Protein AF-A0A947F7A0-F1 (afdb_monomer_lite)

pLDDT: mean 71.69, std 12.76, range [40.09, 90.75]

Sequence (164 aa):
MTATQRDNLLFSGIVLTCVLFLVWVIPAYTPEYPGYGVPGSLVPNVAVSIILFLSLVALLPNVLSYFRAKRENQDRIPDKSPVDRVHLNHLLLFMVPSFLLMPIMKRLGFLPYDLGFILTGIIFMFILQWLCGQRKPVQLILVAVLPVGLIYVAIRYGLGVPMP

Structure (mmCIF, N/CA/C/O backbone):
data_AF-A0A947F7A0-F1
#
_entry.id   AF-A0A947F7A0-F1
#
loop_
_atom_site.group_PDB
_atom_site.id
_atom_site.type_symbol
_atom_site.label_atom_id
_atom_site.label_alt_id
_atom_site.label_comp_id
_atom_site.label_asym_id
_atom_site.label_entity_id
_atom_site.label_seq_id
_atom_site.pdbx_PDB_ins_code
_atom_site.Cartn_x
_atom_site.Cartn_y
_atom_site.Cartn_z
_atom_site.occupancy
_atom_site.B_iso_or_equiv
_atom_site.auth_seq_id
_atom_site.auth_comp_id
_atom_site.auth_asym_id
_atom_site.auth_atom_id
_atom_site.pdbx_PDB_model_num
ATOM 1 N N . MET A 1 1 ? -23.874 3.585 19.451 1.00 51.81 1 MET A N 1
ATOM 2 C CA . MET A 1 1 ? -22.902 2.496 19.198 1.00 51.81 1 MET A CA 1
ATOM 3 C C . MET A 1 1 ? -21.813 2.573 20.251 1.00 51.81 1 MET A C 1
ATOM 5 O O . MET A 1 1 ? -21.295 3.663 20.462 1.00 51.81 1 MET A O 1
ATOM 9 N N . THR A 1 2 ? -21.491 1.465 20.921 1.00 69.69 2 THR A N 1
ATOM 10 C CA . THR A 1 2 ? -20.324 1.408 21.822 1.00 69.69 2 THR A CA 1
ATOM 11 C C . THR A 1 2 ? -19.038 1.455 20.989 1.00 69.69 2 THR A C 1
ATOM 13 O O . THR A 1 2 ? -19.043 1.015 19.835 1.00 69.69 2 THR A O 1
ATOM 16 N N . ALA A 1 3 ? -17.946 2.010 21.531 1.00 64.50 3 ALA A N 1
ATOM 17 C CA . ALA A 1 3 ? -16.678 2.143 20.799 1.00 64.50 3 ALA A CA 1
ATOM 18 C C . ALA A 1 3 ? -16.204 0.787 20.240 1.00 64.50 3 ALA A C 1
ATOM 20 O O . ALA A 1 3 ? -15.920 0.668 19.054 1.00 64.50 3 ALA A O 1
ATOM 21 N N . THR A 1 4 ? -16.306 -0.269 21.049 1.00 65.12 4 THR A N 1
ATOM 22 C CA . THR A 1 4 ? -15.941 -1.643 20.682 1.00 65.12 4 THR A CA 1
ATOM 23 C C . THR A 1 4 ? -16.787 -2.219 19.541 1.00 65.12 4 THR A C 1
ATOM 25 O O . THR A 1 4 ? -16.259 -2.907 18.671 1.00 65.12 4 THR A O 1
ATOM 28 N N . GLN A 1 5 ? -18.098 -1.940 19.503 1.00 67.06 5 GLN A N 1
ATOM 29 C CA . GLN A 1 5 ? -18.955 -2.379 18.392 1.00 67.06 5 GLN A CA 1
ATOM 30 C C . GLN A 1 5 ? -18.595 -1.675 17.085 1.00 67.06 5 GLN A C 1
ATOM 32 O O . GLN A 1 5 ? -18.604 -2.309 16.032 1.00 67.06 5 GLN A O 1
ATOM 37 N N . ARG A 1 6 ? -18.269 -0.379 17.149 1.00 71.06 6 ARG A N 1
ATOM 38 C CA . ARG A 1 6 ? -17.847 0.386 15.973 1.00 71.06 6 ARG A CA 1
ATOM 39 C C . ARG A 1 6 ? -16.517 -0.135 15.430 1.00 71.06 6 ARG A C 1
ATOM 41 O O . ARG A 1 6 ? -16.409 -0.344 14.228 1.00 71.06 6 ARG A O 1
ATOM 48 N N . ASP A 1 7 ? -15.546 -0.388 16.300 1.00 71.00 7 ASP A N 1
ATOM 49 C CA . ASP A 1 7 ? -14.214 -0.831 15.883 1.00 71.00 7 ASP A CA 1
ATOM 50 C C . ASP A 1 7 ? -14.254 -2.258 15.315 1.00 71.00 7 ASP A C 1
ATOM 52 O O . ASP A 1 7 ? -13.662 -2.523 14.273 1.00 71.00 7 ASP A O 1
ATOM 56 N N . ASN A 1 8 ? -15.055 -3.157 15.901 1.00 77.62 8 ASN A N 1
ATOM 57 C CA . ASN A 1 8 ? -15.301 -4.486 15.329 1.00 77.62 8 ASN A CA 1
ATOM 58 C C . ASN A 1 8 ? -15.947 -4.422 13.941 1.00 77.62 8 ASN A C 1
ATOM 60 O O . ASN A 1 8 ? -15.572 -5.188 13.055 1.00 77.62 8 ASN A O 1
ATOM 64 N N . LEU A 1 9 ? -16.907 -3.515 13.743 1.00 80.75 9 LEU A N 1
ATOM 65 C CA . LEU A 1 9 ? -17.567 -3.329 12.452 1.00 80.75 9 LEU A CA 1
ATOM 66 C C . LEU A 1 9 ? -16.582 -2.779 11.410 1.00 80.75 9 LEU A C 1
ATOM 68 O O . LEU A 1 9 ? -16.561 -3.258 10.279 1.00 80.75 9 LEU A O 1
ATOM 72 N N . LEU A 1 10 ? -15.710 -1.846 11.805 1.00 80.56 10 LEU A N 1
ATOM 73 C CA . LEU A 1 10 ? -14.644 -1.322 10.949 1.00 80.56 10 LEU A CA 1
ATOM 74 C C . LEU A 1 10 ? -13.626 -2.404 10.570 1.00 80.56 10 LEU A C 1
ATOM 76 O O . LEU A 1 10 ? -13.375 -2.595 9.382 1.00 80.56 10 LEU A O 1
ATOM 80 N N . PHE A 1 11 ? -13.080 -3.154 11.533 1.00 80.94 11 PHE A N 1
ATOM 81 C CA . PHE A 1 11 ? -12.129 -4.234 11.238 1.00 80.94 11 PHE A CA 1
ATOM 82 C C . PHE A 1 11 ? -12.765 -5.352 10.411 1.00 80.94 11 PHE A C 1
ATOM 84 O O . PHE A 1 11 ? -12.131 -5.865 9.493 1.00 80.94 11 PHE A O 1
ATOM 91 N N . SER A 1 12 ? -14.029 -5.697 10.673 1.00 83.00 12 SER A N 1
ATOM 92 C CA . SER A 1 12 ? -14.772 -6.656 9.851 1.00 83.00 12 SER A CA 1
ATOM 93 C C . SER A 1 12 ? -14.943 -6.156 8.413 1.00 83.00 12 SER A C 1
ATOM 95 O O . SER A 1 12 ? -14.707 -6.916 7.473 1.00 83.00 12 SER A O 1
ATOM 97 N N . GLY A 1 13 ? -15.269 -4.872 8.230 1.00 86.62 13 GLY A N 1
ATOM 98 C CA . GLY A 1 13 ? -15.342 -4.245 6.912 1.00 86.62 13 GLY A CA 1
ATOM 99 C C . GLY A 1 13 ? -13.998 -4.248 6.179 1.00 86.62 13 GLY A C 1
ATOM 100 O O . GLY A 1 13 ? -13.948 -4.562 4.989 1.00 86.62 13 GLY A O 1
ATOM 101 N N . ILE A 1 14 ? -12.898 -3.966 6.886 1.00 85.56 14 ILE A N 1
ATOM 102 C CA . ILE A 1 14 ? -11.536 -4.013 6.332 1.00 85.56 14 ILE A CA 1
ATOM 103 C C . ILE A 1 14 ? -11.189 -5.437 5.888 1.00 85.56 14 ILE A C 1
ATOM 105 O O . ILE A 1 14 ? -10.747 -5.618 4.759 1.00 85.56 14 ILE A O 1
ATOM 109 N N . VAL A 1 15 ? -11.451 -6.451 6.720 1.00 89.00 15 VAL A N 1
ATOM 110 C CA . VAL A 1 15 ? -11.218 -7.865 6.375 1.00 89.00 15 VAL A CA 1
ATOM 111 C C . VAL A 1 15 ? -11.988 -8.258 5.115 1.00 89.00 15 VAL A C 1
ATOM 113 O O . VAL A 1 15 ? -11.399 -8.817 4.191 1.00 89.00 15 VAL A O 1
ATOM 116 N N . LEU A 1 16 ? -13.280 -7.925 5.041 1.00 89.12 16 LEU A N 1
ATOM 117 C CA . LEU A 1 16 ? -14.118 -8.240 3.881 1.00 89.12 16 LEU A CA 1
ATOM 118 C C . LEU A 1 16 ? -13.595 -7.554 2.613 1.00 89.12 16 LEU A C 1
ATOM 120 O O . LEU A 1 16 ? -13.501 -8.179 1.556 1.00 89.12 16 LEU A O 1
ATOM 124 N N . THR A 1 17 ? -13.170 -6.297 2.738 1.00 87.75 17 THR A N 1
ATOM 125 C CA . THR A 1 17 ? -12.554 -5.542 1.642 1.00 87.75 17 THR A CA 1
ATOM 126 C C . THR A 1 17 ? -11.236 -6.185 1.203 1.00 87.75 17 THR A C 1
ATOM 128 O O . THR A 1 17 ? -11.041 -6.409 0.014 1.00 87.75 17 THR A O 1
ATOM 131 N N . CYS A 1 18 ? -10.349 -6.561 2.126 1.00 87.12 18 CYS A N 1
ATOM 132 C CA . CYS A 1 18 ? -9.087 -7.230 1.801 1.00 87.12 18 CYS A CA 1
ATOM 133 C C . CYS A 1 18 ? -9.301 -8.560 1.064 1.00 87.12 18 CYS A C 1
ATOM 135 O O . CYS A 1 18 ? -8.604 -8.833 0.087 1.00 87.12 18 CYS A O 1
ATOM 137 N N . VAL A 1 19 ? -10.284 -9.364 1.482 1.00 90.69 19 VAL A N 1
ATOM 138 C CA . VAL A 1 19 ? -10.651 -10.605 0.781 1.00 90.69 19 VAL A CA 1
ATOM 139 C C . VAL A 1 19 ? -11.138 -10.303 -0.636 1.00 90.69 19 VAL A C 1
ATOM 141 O O . VAL A 1 19 ? -10.678 -10.935 -1.584 1.00 90.69 19 VAL A O 1
ATOM 144 N N . LEU A 1 20 ? -12.001 -9.297 -0.808 1.00 90.75 20 LEU A N 1
ATOM 145 C CA . LEU A 1 20 ? -12.467 -8.858 -2.126 1.00 90.75 20 LEU A CA 1
ATOM 146 C C . LEU A 1 20 ? -11.305 -8.402 -3.026 1.00 90.75 20 LEU A C 1
ATOM 148 O O . LEU A 1 20 ? -11.282 -8.717 -4.218 1.00 90.75 20 LEU A O 1
ATOM 152 N N . PHE A 1 21 ? -10.312 -7.708 -2.465 1.00 86.94 21 PHE A N 1
ATOM 153 C CA . PHE A 1 21 ? -9.131 -7.282 -3.212 1.00 86.94 21 PHE A CA 1
ATOM 154 C C . PHE A 1 21 ? -8.270 -8.462 -3.679 1.00 86.94 21 PHE A C 1
ATOM 156 O O . PHE A 1 21 ? -7.882 -8.492 -4.845 1.00 86.94 21 PHE A O 1
ATOM 163 N N . LEU A 1 22 ? -8.004 -9.438 -2.805 1.00 88.56 22 LEU A N 1
ATOM 164 C CA . LEU A 1 22 ? -7.180 -10.609 -3.129 1.00 88.56 22 LEU A CA 1
ATOM 165 C C . LEU A 1 22 ? -7.868 -11.566 -4.107 1.00 88.56 22 LEU A C 1
ATOM 167 O O . LEU A 1 22 ? -7.216 -12.107 -4.995 1.00 88.56 22 LEU A O 1
ATOM 171 N N . VAL A 1 23 ? -9.175 -11.777 -3.946 1.00 89.69 23 VAL A N 1
ATOM 172 C CA . VAL A 1 23 ? -9.924 -12.765 -4.734 1.00 89.69 23 VAL A CA 1
ATOM 173 C C . VAL A 1 23 ? -10.362 -12.204 -6.083 1.00 89.69 23 VAL A C 1
ATOM 175 O O . VAL A 1 23 ? -10.423 -12.958 -7.051 1.00 89.69 23 VAL A O 1
ATOM 178 N N . TRP A 1 24 ? -10.668 -10.904 -6.170 1.00 87.62 24 TRP A N 1
ATOM 179 C CA . TRP A 1 24 ? -11.281 -10.339 -7.372 1.00 87.62 24 TRP A CA 1
ATOM 180 C C . TRP A 1 24 ? -10.526 -9.154 -7.967 1.00 87.62 24 TRP A C 1
ATOM 182 O O . TRP A 1 24 ? -10.167 -9.202 -9.139 1.00 87.62 24 TRP A O 1
ATOM 192 N N . VAL A 1 25 ? -10.258 -8.095 -7.199 1.00 87.56 25 VAL A N 1
ATOM 193 C CA . VAL A 1 25 ? -9.738 -6.840 -7.780 1.00 87.56 25 VAL A CA 1
ATOM 194 C C . VAL A 1 25 ? -8.334 -7.020 -8.347 1.00 87.56 25 VAL A C 1
ATOM 196 O O . VAL A 1 25 ? -8.085 -6.666 -9.495 1.00 87.56 25 VAL A O 1
ATOM 199 N N . ILE A 1 26 ? -7.413 -7.588 -7.571 1.00 85.44 26 ILE A N 1
ATOM 200 C CA . ILE A 1 26 ? -6.035 -7.784 -8.025 1.00 85.44 26 ILE A CA 1
ATOM 201 C C . ILE A 1 26 ? -5.981 -8.718 -9.244 1.00 85.44 26 ILE A C 1
ATOM 203 O O . ILE A 1 26 ? -5.396 -8.307 -10.247 1.00 85.44 26 ILE A O 1
ATOM 207 N N . PRO A 1 27 ? -6.602 -9.915 -9.242 1.00 83.38 27 PRO A N 1
ATOM 208 C CA . PRO A 1 27 ? -6.561 -10.775 -10.422 1.00 83.38 27 PRO A CA 1
ATOM 209 C C . PRO A 1 27 ? -7.299 -10.190 -11.637 1.00 83.38 27 PRO A C 1
ATOM 211 O O . PRO A 1 27 ? -6.872 -10.441 -12.757 1.00 83.38 27 PRO A O 1
ATOM 214 N N . ALA A 1 28 ? -8.357 -9.389 -11.458 1.00 86.25 28 ALA A N 1
ATOM 215 C CA . ALA A 1 28 ? -9.106 -8.811 -12.580 1.00 86.25 28 ALA A CA 1
ATOM 216 C C . ALA A 1 28 ? -8.422 -7.602 -13.242 1.00 86.25 28 ALA A C 1
ATOM 218 O O . ALA A 1 28 ? -8.630 -7.364 -14.430 1.00 86.25 28 ALA A O 1
ATOM 219 N N . TYR A 1 29 ? -7.642 -6.820 -12.487 1.00 81.94 29 TYR A N 1
ATOM 220 C CA . TYR A 1 29 ? -7.064 -5.555 -12.964 1.00 81.94 29 TYR A CA 1
ATOM 221 C C . TYR A 1 29 ? -5.532 -5.563 -13.089 1.00 81.94 29 TYR A C 1
ATOM 223 O O . TYR A 1 29 ? -4.956 -4.542 -13.469 1.00 81.94 29 TYR A O 1
ATOM 231 N N . THR A 1 30 ? -4.857 -6.681 -12.800 1.00 79.12 30 THR A N 1
ATOM 232 C CA . THR A 1 30 ? -3.413 -6.809 -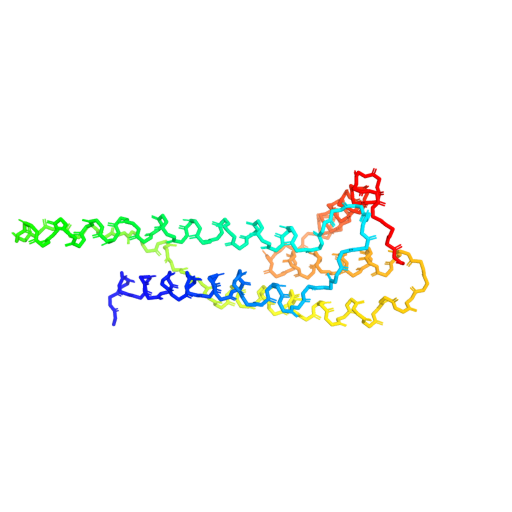13.061 1.00 79.12 30 THR A CA 1
ATOM 233 C C . THR A 1 30 ? -3.183 -7.341 -14.481 1.00 79.12 30 THR A C 1
ATOM 235 O O . THR A 1 30 ? -3.746 -8.381 -14.818 1.00 79.12 30 THR A O 1
ATOM 238 N N . PRO A 1 31 ? -2.364 -6.676 -15.320 1.00 76.75 31 PRO A N 1
ATOM 239 C CA . PRO A 1 31 ? -2.026 -7.183 -16.649 1.00 76.75 31 PRO A CA 1
ATOM 240 C C . PRO A 1 31 ? -1.191 -8.467 -16.574 1.00 76.75 31 PRO A C 1
ATOM 242 O O . PRO A 1 31 ? -0.518 -8.731 -15.574 1.00 76.75 31 PRO A O 1
ATOM 245 N N . GLU A 1 32 ? -1.206 -9.245 -17.657 1.00 77.94 32 GLU A N 1
ATOM 246 C CA . GLU A 1 32 ? -0.377 -10.444 -17.769 1.00 77.94 32 GLU A CA 1
ATOM 247 C C . GLU A 1 32 ? 1.109 -10.096 -17.631 1.00 77.94 32 GLU A C 1
ATOM 249 O O . GLU A 1 32 ? 1.603 -9.099 -18.164 1.00 77.94 32 GLU A O 1
ATOM 254 N N . TYR A 1 33 ? 1.822 -10.910 -16.855 1.00 74.44 33 TYR A N 1
ATOM 255 C CA . TYR A 1 33 ? 3.215 -10.656 -16.525 1.00 74.44 33 TYR A CA 1
ATOM 256 C C . TYR A 1 33 ? 4.117 -10.941 -17.741 1.00 74.44 33 TYR A C 1
ATOM 258 O O . TYR A 1 33 ? 4.120 -12.071 -18.229 1.00 74.44 33 TYR A O 1
ATOM 266 N N . PRO A 1 34 ? 4.935 -9.974 -18.199 1.00 72.94 34 PRO A N 1
ATOM 267 C CA . PRO A 1 34 ? 5.739 -10.111 -19.418 1.00 72.94 34 PRO A CA 1
ATOM 268 C C . PRO A 1 34 ? 6.967 -11.032 -19.275 1.00 72.94 34 PRO A C 1
ATOM 270 O O . PRO A 1 34 ? 7.788 -11.094 -20.185 1.00 72.94 34 PRO A O 1
ATOM 273 N N . GLY A 1 35 ? 7.131 -11.736 -18.149 1.00 73.44 35 GLY A N 1
ATOM 274 C CA . GLY A 1 35 ? 8.225 -12.696 -17.952 1.00 73.44 35 GLY A CA 1
ATOM 275 C C . GLY A 1 35 ? 9.552 -12.088 -17.489 1.00 73.44 35 GLY A C 1
ATOM 276 O O . GLY A 1 35 ? 10.552 -12.799 -17.430 1.00 73.44 35 GLY A O 1
ATOM 277 N N . TYR A 1 36 ? 9.585 -10.794 -17.158 1.00 67.12 36 TYR A N 1
ATOM 278 C CA . TYR A 1 36 ? 10.798 -10.101 -16.728 1.00 67.12 36 TYR A CA 1
ATOM 279 C C . TYR A 1 36 ? 10.562 -9.244 -15.474 1.00 67.12 36 TYR A C 1
ATOM 281 O O . TYR A 1 36 ? 9.553 -8.547 -15.362 1.00 67.12 36 TYR A O 1
ATOM 289 N N . GLY A 1 37 ? 11.492 -9.305 -14.513 1.00 71.50 37 GLY A N 1
ATOM 290 C CA . GLY A 1 37 ? 11.408 -8.600 -13.226 1.00 71.50 37 GLY A CA 1
ATOM 291 C C . GLY A 1 37 ? 10.502 -9.295 -12.200 1.00 71.50 37 GLY A C 1
ATOM 292 O O . GLY A 1 37 ? 10.475 -10.516 -12.112 1.00 71.50 37 GLY A O 1
ATOM 293 N N . VAL A 1 38 ? 9.738 -8.537 -11.415 1.00 71.00 38 VAL A N 1
ATOM 294 C CA . VAL A 1 38 ? 8.774 -9.066 -10.426 1.00 71.00 38 VAL A CA 1
ATOM 295 C C . VAL A 1 38 ? 7.345 -8.811 -10.920 1.00 71.00 38 VAL A C 1
ATOM 297 O O . VAL A 1 38 ? 7.096 -7.741 -11.478 1.00 71.00 38 VAL A O 1
ATOM 300 N N . PRO A 1 39 ? 6.388 -9.742 -10.733 1.00 76.88 39 PRO A N 1
ATOM 301 C CA . PRO A 1 39 ? 5.009 -9.524 -11.156 1.00 76.88 39 PRO A CA 1
ATOM 302 C C . PRO A 1 39 ? 4.388 -8.301 -10.478 1.00 76.88 39 PRO A C 1
ATOM 304 O O . PRO A 1 39 ? 4.504 -8.117 -9.265 1.00 76.88 39 PRO A O 1
ATOM 307 N N . GLY A 1 40 ? 3.674 -7.485 -11.262 1.00 74.81 40 GLY A N 1
ATOM 308 C CA . GLY A 1 40 ? 3.024 -6.257 -10.785 1.00 74.81 40 GLY A CA 1
ATOM 309 C C . GLY A 1 40 ? 1.968 -6.486 -9.696 1.00 74.81 40 GLY A C 1
ATOM 310 O O . GLY A 1 40 ? 1.646 -5.566 -8.949 1.00 74.81 40 GLY A O 1
ATOM 311 N N . SER A 1 41 ? 1.475 -7.719 -9.550 1.00 82.06 41 SER A N 1
ATOM 312 C CA . SER A 1 41 ? 0.565 -8.131 -8.475 1.00 82.06 41 SER A CA 1
ATOM 313 C C . SER A 1 41 ? 1.259 -8.408 -7.140 1.00 82.06 41 SER A C 1
ATOM 315 O O . SER A 1 41 ? 0.578 -8.460 -6.118 1.00 82.06 41 SER A O 1
ATOM 317 N N . LEU A 1 42 ? 2.590 -8.566 -7.098 1.00 81.50 42 LEU A N 1
ATOM 318 C CA . LEU A 1 42 ? 3.296 -8.991 -5.884 1.00 81.50 42 LEU A CA 1
ATOM 319 C C . LEU A 1 42 ? 3.184 -7.962 -4.756 1.00 81.50 42 LEU A C 1
ATOM 321 O O . LEU A 1 42 ? 2.820 -8.313 -3.636 1.00 81.50 42 LEU A O 1
ATOM 325 N N . VAL A 1 43 ? 3.453 -6.688 -5.055 1.00 82.75 43 VAL A N 1
ATOM 326 C CA . VAL A 1 43 ? 3.388 -5.611 -4.056 1.00 82.75 43 VAL A CA 1
ATOM 327 C C . VAL A 1 43 ? 1.959 -5.440 -3.510 1.00 82.75 43 VAL A C 1
ATOM 329 O O . VAL A 1 43 ? 1.803 -5.474 -2.286 1.00 82.75 43 VAL A O 1
ATOM 332 N N . PRO A 1 44 ? 0.904 -5.342 -4.350 1.00 83.25 44 PRO A N 1
ATOM 333 C CA . PRO A 1 44 ? -0.480 -5.332 -3.873 1.00 83.25 44 PRO A CA 1
ATOM 334 C C . PRO A 1 44 ? -0.853 -6.563 -3.040 1.00 83.25 44 PRO A C 1
ATOM 336 O O . PRO A 1 44 ? -1.442 -6.410 -1.971 1.00 83.25 44 PRO A O 1
ATOM 339 N N . ASN A 1 45 ? -0.480 -7.771 -3.477 1.00 87.38 45 ASN A N 1
ATOM 340 C CA . ASN A 1 45 ? -0.807 -9.008 -2.763 1.00 87.38 45 ASN A CA 1
ATOM 341 C C . ASN A 1 45 ? -0.199 -9.030 -1.361 1.00 87.38 45 ASN A C 1
ATOM 343 O O . ASN A 1 45 ? -0.900 -9.293 -0.381 1.00 87.38 45 ASN A O 1
ATOM 347 N N . VAL A 1 46 ? 1.093 -8.711 -1.252 1.00 86.69 46 VAL A N 1
ATOM 348 C CA . VAL A 1 46 ? 1.792 -8.679 0.036 1.00 86.69 46 VAL A CA 1
ATOM 349 C C . VAL A 1 46 ? 1.173 -7.617 0.944 1.00 86.69 46 VAL A C 1
ATOM 351 O O . VAL A 1 46 ? 0.817 -7.928 2.080 1.00 86.69 46 VAL A O 1
ATOM 354 N N . ALA A 1 47 ? 0.955 -6.398 0.444 1.00 86.75 47 ALA A N 1
ATOM 355 C CA . ALA A 1 47 ? 0.367 -5.319 1.234 1.00 86.75 47 ALA A CA 1
ATOM 356 C C . ALA A 1 47 ? -1.027 -5.682 1.775 1.00 86.75 47 ALA A C 1
ATOM 358 O O . ALA A 1 47 ? -1.275 -5.566 2.977 1.00 86.75 47 ALA A O 1
ATOM 359 N N . VAL A 1 48 ? -1.923 -6.180 0.916 1.00 88.56 48 VAL A N 1
ATOM 360 C CA . VAL A 1 48 ? -3.287 -6.559 1.321 1.00 88.56 48 VAL A CA 1
ATOM 361 C C . VAL A 1 48 ? -3.270 -7.747 2.287 1.00 88.56 48 VAL A C 1
ATOM 363 O O . VAL A 1 48 ? -4.044 -7.753 3.244 1.00 88.56 48 VAL A O 1
ATOM 366 N N . SER A 1 49 ? -2.361 -8.711 2.111 1.00 86.56 49 SER A N 1
ATOM 367 C CA . SER A 1 49 ? -2.227 -9.851 3.030 1.00 86.56 49 SER A CA 1
ATOM 368 C C . SER A 1 49 ? -1.777 -9.438 4.439 1.00 86.56 49 SER A C 1
ATOM 370 O O . SER A 1 49 ? -2.320 -9.936 5.425 1.00 86.56 49 SER A O 1
ATOM 372 N N . ILE A 1 50 ? -0.856 -8.474 4.558 1.00 88.44 50 ILE A N 1
ATOM 373 C CA . ILE A 1 50 ? -0.407 -7.945 5.855 1.00 88.44 50 ILE A CA 1
ATOM 374 C C . ILE A 1 50 ? -1.552 -7.202 6.549 1.00 88.44 50 ILE A C 1
ATOM 376 O O . ILE A 1 50 ? -1.791 -7.416 7.736 1.00 88.44 50 ILE A O 1
ATOM 380 N N . ILE A 1 51 ? -2.296 -6.365 5.817 1.00 88.00 51 ILE A N 1
ATOM 381 C CA . ILE A 1 51 ? -3.449 -5.634 6.367 1.00 88.00 51 ILE A CA 1
ATOM 382 C C . ILE A 1 51 ? -4.531 -6.610 6.841 1.00 88.00 51 ILE A C 1
ATOM 384 O O . ILE A 1 51 ? -5.073 -6.440 7.936 1.00 88.00 51 ILE A O 1
ATOM 388 N N . LEU A 1 52 ? -4.816 -7.650 6.053 1.00 88.94 52 LEU A N 1
ATOM 389 C CA . LEU A 1 52 ? -5.750 -8.712 6.420 1.00 88.94 52 LEU A CA 1
ATOM 390 C C . LEU A 1 52 ? -5.305 -9.402 7.714 1.00 88.94 52 LEU A C 1
ATOM 392 O O . LEU A 1 52 ? -6.100 -9.540 8.642 1.00 88.94 52 LEU A O 1
ATOM 396 N N . PHE A 1 53 ? -4.030 -9.789 7.794 1.00 89.38 53 PHE A N 1
ATOM 397 C CA . PHE A 1 53 ? -3.463 -10.443 8.967 1.00 89.38 53 PHE A CA 1
ATOM 398 C C . PHE A 1 53 ? -3.580 -9.567 10.219 1.00 89.38 53 PHE A C 1
ATOM 400 O O . PHE A 1 53 ? -4.122 -10.009 11.229 1.00 89.38 53 PHE A O 1
ATOM 407 N N . LEU A 1 54 ? -3.152 -8.304 10.145 1.00 85.75 54 LEU A N 1
ATOM 408 C CA . LEU A 1 54 ? -3.241 -7.367 11.267 1.00 85.75 54 LEU A CA 1
ATOM 409 C C . LEU A 1 54 ? -4.691 -7.110 11.694 1.00 85.75 54 LEU A C 1
ATOM 411 O O . LEU A 1 54 ? -4.976 -7.048 12.888 1.00 85.75 54 LEU A O 1
ATOM 415 N N . SER A 1 55 ? -5.618 -7.020 10.739 1.00 85.00 55 SER A N 1
ATOM 416 C CA . SER A 1 55 ? -7.044 -6.828 11.030 1.00 85.00 55 SER A CA 1
ATOM 417 C C . SER A 1 55 ? -7.651 -8.049 11.727 1.00 85.00 55 SER A C 1
ATOM 419 O O . SER A 1 55 ? -8.420 -7.898 12.675 1.00 85.00 55 SER A O 1
ATOM 421 N N . LEU A 1 56 ? -7.265 -9.265 11.322 1.00 85.06 56 LEU A N 1
ATOM 422 C CA . LEU A 1 56 ? -7.665 -10.502 11.999 1.00 85.06 56 LEU A CA 1
ATOM 423 C C . LEU A 1 56 ? -7.085 -10.589 13.416 1.00 85.06 56 LEU A C 1
ATOM 425 O O . LEU A 1 56 ? -7.807 -10.940 14.350 1.00 85.06 56 LEU A O 1
ATOM 429 N N . VAL A 1 57 ? -5.813 -10.216 13.600 1.00 85.44 57 VAL A N 1
ATOM 430 C CA . VAL A 1 57 ? -5.186 -10.154 14.929 1.00 85.44 57 VAL A CA 1
ATOM 431 C C . VAL A 1 57 ? -5.879 -9.118 15.816 1.00 85.44 57 VAL A C 1
ATOM 433 O O . VAL A 1 57 ? -6.070 -9.384 16.996 1.00 85.44 57 VAL A O 1
ATOM 436 N N . ALA A 1 58 ? -6.315 -7.975 15.281 1.00 79.94 58 ALA A N 1
ATOM 437 C CA . ALA A 1 58 ? -7.062 -6.969 16.041 1.00 79.94 58 ALA A CA 1
ATOM 438 C C . ALA A 1 58 ? -8.475 -7.441 16.445 1.00 79.94 58 ALA A C 1
ATOM 440 O O . ALA A 1 58 ? -8.964 -7.082 17.518 1.00 79.94 58 ALA A O 1
ATOM 441 N N . LEU A 1 59 ? -9.114 -8.281 15.624 1.00 80.31 59 LEU A N 1
ATOM 442 C CA . LEU A 1 59 ? -10.417 -8.893 15.914 1.00 80.31 59 LEU A CA 1
ATOM 443 C C . LEU A 1 59 ? -10.326 -10.036 16.938 1.00 80.31 59 LEU A C 1
ATOM 445 O O . LEU A 1 59 ? -11.254 -10.220 17.730 1.00 80.31 59 LEU A O 1
ATOM 449 N N . LEU A 1 60 ? -9.216 -10.782 16.960 1.00 78.75 60 LEU A N 1
ATOM 450 C CA . LEU A 1 60 ? -9.036 -11.962 17.815 1.00 78.75 60 LEU A CA 1
ATOM 451 C C . LEU A 1 60 ? -9.325 -11.693 19.308 1.00 78.75 60 LEU A C 1
ATOM 453 O O . LEU A 1 60 ? -10.116 -12.440 19.885 1.00 78.75 60 LEU A O 1
ATOM 457 N N . PRO A 1 61 ? -8.760 -10.648 19.952 1.00 70.75 61 PRO A N 1
ATOM 458 C CA . PRO A 1 61 ? -8.999 -10.344 21.362 1.00 70.75 61 PRO A CA 1
ATOM 459 C C . PRO A 1 61 ? -10.465 -10.052 21.679 1.00 70.75 61 PRO A C 1
ATOM 461 O O . PRO A 1 61 ? -10.940 -10.440 22.742 1.00 70.75 61 PRO A O 1
ATOM 464 N N . ASN A 1 62 ? -11.185 -9.399 20.762 1.00 70.06 62 ASN A N 1
ATOM 465 C CA . ASN A 1 62 ? -12.596 -9.051 20.944 1.00 70.06 62 ASN A CA 1
ATOM 466 C C . ASN A 1 62 ? -13.509 -10.273 20.782 1.00 70.06 62 ASN A C 1
ATOM 468 O O . ASN A 1 62 ? -14.519 -10.395 21.471 1.00 70.06 62 ASN A O 1
ATOM 472 N N . VAL A 1 63 ? -13.136 -11.208 19.909 1.00 67.75 63 VAL A N 1
ATOM 473 C CA . VAL A 1 63 ? -13.833 -12.489 19.754 1.00 67.75 63 VAL A CA 1
ATOM 474 C C . VAL A 1 63 ? -13.549 -13.400 20.954 1.00 67.75 63 VAL A C 1
ATOM 476 O O . VAL A 1 63 ? -14.473 -13.960 21.540 1.00 67.75 63 VAL A O 1
ATOM 479 N N . LEU A 1 64 ? -12.288 -13.495 21.384 1.00 70.94 64 LEU A N 1
ATOM 480 C CA . LEU A 1 64 ? -11.873 -14.255 22.568 1.00 70.94 64 LEU A CA 1
ATOM 481 C C . LEU A 1 64 ? -12.527 -13.729 23.851 1.00 70.94 64 LEU A C 1
ATOM 483 O O . LEU A 1 64 ? -12.981 -14.530 24.665 1.00 70.94 64 LEU A O 1
ATOM 487 N N . SER A 1 65 ? -12.616 -12.408 24.031 1.00 64.44 65 SER A N 1
ATOM 488 C CA . SER A 1 65 ? -13.292 -11.807 25.185 1.00 64.44 65 SER A CA 1
ATOM 489 C C . SER A 1 65 ? -14.804 -12.017 25.144 1.00 64.44 65 SER A C 1
ATOM 491 O O . SER A 1 65 ? -15.387 -12.277 26.189 1.00 64.44 65 SER A O 1
ATOM 493 N N . TYR A 1 66 ? -15.435 -12.017 23.965 1.00 64.88 66 TYR A N 1
ATOM 494 C CA . TYR A 1 66 ? -16.845 -12.385 23.810 1.00 64.88 66 TYR A CA 1
ATOM 495 C C . TYR A 1 66 ? -17.104 -13.850 24.193 1.00 64.88 66 TYR A C 1
ATOM 497 O O . TYR A 1 66 ? -18.031 -14.142 24.947 1.00 64.88 66 TYR A O 1
ATOM 505 N N . PHE A 1 67 ? -16.255 -14.781 23.743 1.00 65.38 67 PHE A N 1
ATOM 506 C CA . PHE A 1 67 ? -16.358 -16.193 24.128 1.00 65.38 67 PHE A CA 1
ATOM 507 C C . PHE A 1 67 ? -16.079 -16.423 25.617 1.00 65.38 67 PHE A C 1
ATOM 509 O O . PHE A 1 67 ? -16.713 -17.281 26.233 1.00 65.38 67 PHE A O 1
ATOM 516 N N . ARG A 1 68 ? -15.164 -15.650 26.212 1.00 66.00 68 ARG A N 1
ATOM 517 C CA . ARG A 1 68 ? -14.825 -15.734 27.638 1.00 66.00 68 ARG A CA 1
ATOM 518 C C . ARG A 1 68 ? -15.902 -15.098 28.526 1.00 66.00 68 ARG A C 1
ATOM 520 O O . ARG A 1 68 ? -16.291 -15.714 29.507 1.00 66.00 68 ARG A O 1
ATOM 527 N N . ALA A 1 69 ? -16.473 -13.961 28.127 1.00 59.09 69 ALA A N 1
ATOM 528 C CA . ALA A 1 69 ? -17.604 -13.311 28.799 1.00 59.09 69 ALA A CA 1
ATOM 529 C C . ALA A 1 69 ? -18.910 -14.113 28.673 1.00 59.09 69 ALA A C 1
ATOM 531 O O . ALA A 1 69 ? -19.749 -14.086 29.563 1.00 59.09 69 ALA A O 1
ATOM 532 N N . LYS A 1 70 ? -19.074 -14.898 27.601 1.00 58.59 70 LYS A N 1
ATOM 533 C CA . LYS A 1 70 ? -20.175 -15.868 27.491 1.00 58.59 70 LYS A CA 1
ATOM 534 C C . LYS A 1 70 ? -20.025 -17.048 28.465 1.00 58.59 70 LYS A C 1
ATOM 536 O O . LYS A 1 70 ? -21.002 -17.741 28.733 1.00 58.59 70 LYS A O 1
ATOM 541 N N . ARG A 1 71 ? -18.815 -17.290 28.982 1.00 55.97 71 ARG A N 1
ATOM 542 C CA . ARG A 1 71 ? -18.505 -18.365 29.937 1.00 55.97 71 ARG A CA 1
ATOM 543 C C . ARG A 1 71 ? -18.574 -17.910 31.399 1.00 55.97 71 ARG A C 1
ATOM 545 O O . ARG A 1 71 ? -18.713 -18.754 32.276 1.00 55.97 71 ARG A O 1
ATOM 552 N N . GLU A 1 72 ? -18.508 -16.610 31.654 1.00 53.72 72 GLU A N 1
ATOM 553 C CA . GLU A 1 72 ? -18.459 -16.027 32.992 1.00 53.72 72 GLU A CA 1
ATOM 554 C C . GLU A 1 72 ? -19.403 -14.820 33.008 1.00 53.72 72 GLU A C 1
ATOM 556 O O . GLU A 1 72 ? -19.092 -13.756 32.473 1.00 53.72 72 GLU A O 1
ATOM 561 N N . ASN A 1 73 ? -20.615 -15.018 33.542 1.00 53.31 73 ASN A N 1
ATOM 562 C CA . ASN A 1 73 ? -21.537 -13.916 33.788 1.00 53.31 73 ASN A CA 1
ATOM 563 C C . ASN A 1 73 ? -20.842 -12.922 34.727 1.00 53.31 73 ASN A C 1
ATOM 565 O O . ASN A 1 73 ? -20.620 -13.241 35.891 1.00 53.31 73 ASN A O 1
ATOM 569 N N . GLN A 1 74 ? -20.608 -11.722 34.192 1.00 42.97 74 GLN A N 1
ATOM 570 C CA . GLN A 1 74 ? -20.388 -10.456 34.888 1.00 42.97 74 GLN A CA 1
ATOM 571 C C . GLN A 1 74 ? -18.930 -9.992 35.148 1.00 42.97 74 GLN A C 1
ATOM 573 O O . GLN A 1 74 ? -18.070 -10.702 35.652 1.00 42.97 74 GLN A O 1
ATOM 578 N N . ASP A 1 75 ? -18.744 -8.704 34.826 1.00 43.06 75 ASP A N 1
ATOM 579 C CA . ASP A 1 75 ? -17.750 -7.740 35.314 1.00 43.06 75 ASP A CA 1
ATOM 580 C C . ASP A 1 75 ? -16.283 -7.852 34.875 1.00 43.06 75 ASP A C 1
ATOM 582 O O . ASP A 1 75 ? -15.411 -8.357 35.575 1.00 43.06 75 ASP A O 1
ATOM 586 N N . ARG A 1 76 ? -15.986 -7.160 33.765 1.00 40.69 76 ARG A N 1
ATOM 587 C CA . ARG A 1 76 ? -15.177 -5.915 33.714 1.00 40.69 76 ARG A CA 1
ATOM 588 C C . ARG A 1 76 ? -14.648 -5.737 32.294 1.00 40.69 76 ARG A C 1
ATOM 590 O O . ARG A 1 76 ? -13.691 -6.387 31.888 1.00 40.69 76 ARG A O 1
ATOM 597 N N . ILE A 1 77 ? -15.259 -4.828 31.539 1.00 50.16 77 ILE A N 1
ATOM 598 C CA . ILE A 1 77 ? -14.650 -4.308 30.312 1.00 50.16 77 ILE A CA 1
ATOM 599 C C . ILE A 1 77 ? -13.633 -3.258 30.776 1.00 50.16 77 ILE A C 1
ATOM 601 O O . ILE A 1 77 ? -14.060 -2.252 31.343 1.00 50.16 77 ILE A O 1
ATOM 605 N N . PRO A 1 78 ? -12.312 -3.464 30.622 1.00 45.44 78 PRO A N 1
ATOM 606 C CA . PRO A 1 78 ? -11.371 -2.399 30.910 1.00 45.44 78 PRO A CA 1
ATOM 607 C C . PRO A 1 78 ? -11.537 -1.344 29.816 1.00 45.44 78 PRO A C 1
ATOM 609 O O . PRO A 1 78 ? -11.427 -1.654 28.627 1.00 45.44 78 PRO A O 1
ATOM 612 N N . ASP A 1 79 ? -11.828 -0.112 30.227 1.00 40.09 79 ASP A N 1
ATOM 613 C CA . ASP A 1 79 ? -11.812 1.061 29.359 1.00 40.09 79 ASP A CA 1
ATOM 614 C C . ASP A 1 79 ? -10.453 1.131 28.656 1.00 40.09 79 ASP A C 1
ATOM 616 O O . ASP A 1 79 ? -9.423 1.435 29.265 1.00 40.09 79 ASP A O 1
ATOM 620 N N . LYS A 1 80 ? -10.433 0.820 27.356 1.00 43.12 80 LYS A N 1
ATOM 621 C CA . LYS A 1 80 ? -9.291 1.171 26.518 1.00 43.12 80 LYS A CA 1
ATOM 622 C C . LYS A 1 80 ? -9.319 2.679 26.311 1.00 43.12 80 LYS A C 1
ATOM 624 O O . LYS A 1 80 ? -10.328 3.262 25.923 1.00 43.12 80 LYS A O 1
ATOM 629 N N . SER A 1 81 ? -8.183 3.280 26.630 1.00 42.19 81 SER A N 1
ATOM 630 C CA . SER A 1 81 ? -7.920 4.709 26.668 1.00 42.19 81 SER A CA 1
ATOM 631 C C . SER A 1 81 ? -8.349 5.454 25.388 1.00 42.19 81 SER A C 1
ATOM 633 O O . SER A 1 81 ? -8.276 4.909 24.286 1.00 42.19 81 SER A O 1
ATOM 635 N N . PRO A 1 82 ? -8.732 6.743 25.502 1.00 43.06 82 PRO A N 1
ATOM 636 C CA . PRO A 1 82 ? -9.290 7.578 24.425 1.00 43.06 82 PRO A CA 1
ATOM 637 C C . PRO A 1 82 ? -8.299 7.953 23.301 1.00 43.06 82 PRO A C 1
ATOM 639 O O . PRO A 1 82 ? -8.544 8.892 22.541 1.00 43.06 82 PRO A O 1
ATOM 642 N N . VAL A 1 83 ? -7.179 7.236 23.196 1.00 43.19 83 VAL A N 1
ATOM 643 C CA . VAL A 1 83 ? -6.097 7.454 22.224 1.00 43.19 83 VAL A CA 1
ATOM 644 C C . VAL A 1 83 ? -6.420 6.807 20.868 1.00 43.19 83 VAL A C 1
ATOM 646 O O . VAL A 1 83 ? -5.872 7.211 19.849 1.00 43.19 83 VAL A O 1
ATOM 649 N N . ASP A 1 84 ? -7.375 5.877 20.822 1.00 44.75 84 ASP A N 1
ATOM 650 C CA . ASP A 1 84 ? -7.638 5.018 19.659 1.00 44.75 84 ASP A CA 1
ATOM 651 C C . ASP A 1 84 ? -8.836 5.486 18.808 1.00 44.75 84 ASP A C 1
ATOM 653 O O . ASP A 1 84 ? -9.692 4.717 18.373 1.00 44.75 84 ASP A O 1
ATOM 657 N N . ARG A 1 85 ? -8.960 6.801 18.585 1.00 47.66 85 ARG A N 1
ATOM 658 C CA . ARG A 1 85 ? -9.901 7.302 17.574 1.00 47.66 85 ARG A CA 1
ATOM 659 C C . ARG A 1 85 ? -9.245 7.160 16.207 1.00 47.66 85 ARG A C 1
ATOM 661 O O . ARG A 1 85 ? -8.375 7.951 15.853 1.00 47.66 85 ARG A O 1
ATOM 668 N N . VAL A 1 86 ? -9.686 6.181 15.419 1.00 53.12 86 VAL A N 1
ATOM 669 C CA . VAL A 1 86 ? -9.359 6.101 13.990 1.00 53.12 86 VAL A CA 1
ATOM 670 C C . VAL A 1 86 ? -9.885 7.375 13.326 1.00 53.12 86 VAL A C 1
ATOM 672 O O . VAL A 1 86 ? -11.087 7.534 13.110 1.00 53.12 86 VAL A O 1
ATOM 675 N N . HIS A 1 87 ? -8.996 8.328 13.046 1.00 59.34 87 HIS A N 1
ATOM 676 C CA . HIS A 1 87 ? -9.346 9.570 12.363 1.00 59.34 87 HIS A CA 1
ATOM 677 C C . HIS A 1 87 ? -9.522 9.266 10.872 1.00 59.34 87 HIS A C 1
ATOM 679 O O . HIS A 1 87 ? -8.659 9.574 10.051 1.00 59.34 87 HIS A O 1
ATOM 685 N N . LEU A 1 88 ? -10.655 8.643 10.530 1.00 59.50 88 LEU A N 1
ATOM 686 C CA . LEU A 1 88 ? -11.046 8.283 9.162 1.00 59.50 88 LEU A CA 1
ATOM 687 C C . LEU A 1 88 ? -10.911 9.469 8.199 1.00 59.50 88 LEU A C 1
ATOM 689 O O . LEU A 1 88 ? -10.499 9.278 7.063 1.00 59.50 88 LEU A O 1
ATOM 693 N N . ASN A 1 89 ? -11.163 10.694 8.669 1.00 65.94 89 ASN A N 1
ATOM 694 C CA . ASN A 1 89 ? -10.989 11.905 7.866 1.00 65.94 89 ASN A CA 1
ATOM 695 C C . ASN A 1 89 ? -9.531 12.150 7.459 1.00 65.94 89 ASN A C 1
ATOM 697 O O . ASN A 1 89 ? -9.287 12.523 6.317 1.00 65.94 89 ASN A O 1
ATOM 701 N N . HIS A 1 90 ? -8.561 11.916 8.349 1.00 65.56 90 HIS A N 1
ATOM 702 C CA . HIS A 1 90 ? -7.145 12.042 7.998 1.00 65.56 90 HIS A CA 1
ATOM 703 C C . HIS A 1 90 ? -6.713 10.923 7.054 1.00 65.56 90 HIS A C 1
ATOM 705 O O . HIS A 1 90 ? -6.025 11.191 6.075 1.00 65.56 90 HIS A O 1
ATOM 711 N N . LEU A 1 91 ? -7.170 9.689 7.287 1.00 66.94 91 LEU A N 1
ATOM 712 C CA . LEU A 1 91 ? -6.877 8.575 6.386 1.00 66.94 91 LEU A CA 1
ATOM 713 C C . LEU A 1 91 ? -7.446 8.822 4.981 1.00 66.94 91 LEU A C 1
ATOM 715 O O . LEU A 1 91 ? -6.747 8.629 3.993 1.00 66.94 91 LEU A O 1
ATOM 719 N N . LEU A 1 92 ? -8.684 9.313 4.888 1.00 67.88 92 LEU A N 1
ATOM 720 C CA . LEU A 1 92 ? -9.333 9.653 3.624 1.00 67.88 92 LEU A CA 1
ATOM 721 C C . LEU A 1 92 ? -8.612 10.816 2.928 1.00 67.88 92 LEU A C 1
ATOM 723 O O . LEU A 1 92 ? -8.376 10.748 1.724 1.00 67.88 92 LEU A O 1
ATOM 727 N N . LEU A 1 93 ? -8.166 11.827 3.683 1.00 73.00 93 LEU A N 1
ATOM 728 C CA . LEU A 1 93 ? -7.346 12.931 3.172 1.00 73.00 93 LEU A CA 1
ATOM 729 C C . LEU A 1 93 ? -6.007 12.453 2.585 1.00 73.00 93 LEU A C 1
ATOM 731 O O . LEU A 1 93 ? -5.525 13.062 1.638 1.00 73.00 93 LEU A O 1
ATOM 735 N N . PHE A 1 94 ? -5.424 11.365 3.099 1.00 69.31 94 PHE A N 1
ATOM 736 C CA . PHE A 1 94 ? -4.235 10.722 2.518 1.00 69.31 94 PHE A CA 1
ATOM 737 C C . PHE A 1 94 ? -4.565 9.783 1.349 1.00 69.31 94 PHE A C 1
ATOM 739 O O . PHE A 1 94 ? -3.781 9.644 0.405 1.00 69.31 94 PHE A O 1
ATOM 746 N N . MET A 1 95 ? -5.738 9.154 1.378 1.00 69.31 95 MET A N 1
ATOM 747 C CA . MET A 1 95 ? -6.182 8.227 0.341 1.00 69.31 95 MET A CA 1
ATOM 748 C C . MET A 1 95 ? -6.527 8.953 -0.965 1.00 69.31 95 MET A C 1
ATOM 750 O O . MET A 1 95 ? -6.187 8.465 -2.039 1.00 69.31 95 MET A O 1
ATOM 754 N N . VAL A 1 96 ? -7.133 10.143 -0.886 1.00 75.88 96 VAL A N 1
ATOM 755 C CA . VAL A 1 96 ? -7.500 10.973 -2.048 1.00 75.88 96 VAL A CA 1
ATOM 756 C C . VAL A 1 96 ? -6.302 11.311 -2.951 1.00 75.88 96 VAL A C 1
ATOM 758 O O . VAL A 1 96 ? -6.367 10.973 -4.133 1.00 75.88 96 VAL A O 1
ATOM 761 N N . PRO A 1 97 ? -5.199 11.917 -2.465 1.00 71.56 97 PRO A N 1
ATOM 762 C CA . PRO A 1 97 ? -4.044 12.220 -3.308 1.00 71.56 97 PRO A CA 1
ATOM 763 C C . PRO A 1 97 ? -3.380 10.949 -3.842 1.00 71.56 97 PRO A C 1
ATOM 765 O O . PRO A 1 97 ? -2.917 10.951 -4.978 1.00 71.56 97 PRO A O 1
ATOM 768 N N . SER A 1 98 ? -3.400 9.852 -3.078 1.00 67.88 98 SER A N 1
ATOM 769 C CA . SER A 1 98 ? -2.867 8.556 -3.517 1.00 67.88 98 SER A CA 1
ATOM 770 C C . SER A 1 98 ? -3.671 7.970 -4.686 1.00 67.88 98 SER A C 1
ATOM 772 O O . SER A 1 98 ? -3.096 7.509 -5.669 1.00 67.88 98 SER A O 1
ATOM 774 N N . PHE A 1 99 ? -5.004 8.034 -4.620 1.00 72.12 99 PHE A N 1
ATOM 775 C CA . PHE A 1 99 ? -5.884 7.537 -5.679 1.00 72.12 99 PHE A CA 1
ATOM 776 C C . PHE A 1 99 ? -5.857 8.438 -6.919 1.00 72.12 99 PHE A C 1
ATOM 778 O O . PHE A 1 99 ? -5.884 7.947 -8.045 1.00 72.12 99 PHE A O 1
ATOM 785 N N . LEU A 1 100 ? -5.754 9.757 -6.722 1.00 73.06 100 LEU A N 1
ATOM 786 C CA . LEU A 1 100 ? -5.664 10.737 -7.805 1.00 73.06 100 LEU A CA 1
ATOM 787 C C . LEU A 1 100 ? -4.329 10.650 -8.558 1.00 73.06 100 LEU A C 1
ATOM 789 O O . LEU A 1 100 ? -4.273 10.969 -9.744 1.00 73.06 100 LEU A O 1
ATOM 793 N N . LEU A 1 101 ? -3.263 10.182 -7.904 1.00 67.62 101 LEU A N 1
ATOM 794 C CA . LEU A 1 101 ? -1.960 10.025 -8.542 1.00 67.62 101 LEU A CA 1
ATOM 795 C C . LEU A 1 101 ? -1.955 8.945 -9.628 1.00 67.62 101 LEU A C 1
ATOM 797 O O . LEU A 1 101 ? -1.275 9.092 -10.637 1.00 67.62 101 LEU A O 1
ATOM 801 N N . MET A 1 102 ? -2.738 7.880 -9.452 1.00 66.00 102 MET A N 1
ATOM 802 C CA . MET A 1 102 ? -2.777 6.744 -10.374 1.00 66.00 102 MET A CA 1
ATOM 803 C C . MET A 1 102 ? -3.209 7.136 -11.811 1.00 66.00 102 MET A C 1
ATOM 805 O O . MET A 1 102 ? -2.495 6.797 -12.759 1.00 66.00 102 MET A O 1
ATOM 809 N N . PRO A 1 103 ? -4.291 7.915 -12.037 1.00 67.12 103 PRO A N 1
ATOM 810 C CA . PRO A 1 103 ? -4.614 8.432 -13.369 1.00 67.12 103 PRO A CA 1
ATOM 811 C C . PRO A 1 103 ? -3.644 9.524 -13.844 1.00 67.12 103 PRO A C 1
ATOM 813 O O . PRO A 1 103 ? -3.436 9.660 -15.051 1.00 67.12 103 PRO A O 1
ATOM 816 N N . ILE A 1 104 ? -3.036 10.284 -12.926 1.00 68.06 104 ILE A N 1
ATOM 817 C CA . ILE A 1 104 ? -2.029 11.303 -13.256 1.00 68.06 104 ILE A CA 1
ATOM 818 C C . ILE A 1 104 ? -0.775 10.642 -13.838 1.00 68.06 104 ILE A C 1
ATOM 820 O O . ILE A 1 104 ? -0.299 11.083 -14.878 1.00 68.06 104 ILE A O 1
ATOM 824 N N . MET A 1 105 ? -0.306 9.534 -13.257 1.00 61.91 105 MET A N 1
ATOM 825 C CA . MET A 1 105 ? 0.819 8.753 -13.781 1.00 61.91 105 MET A CA 1
ATOM 826 C C . MET A 1 105 ? 0.527 8.201 -15.179 1.00 61.91 105 MET A C 1
ATOM 828 O O . MET A 1 105 ? 1.380 8.282 -16.057 1.00 61.91 105 MET A O 1
ATOM 832 N N . LYS A 1 106 ? -0.700 7.722 -15.431 1.00 65.00 106 LYS A N 1
ATOM 833 C CA . LYS A 1 106 ? -1.111 7.264 -16.769 1.00 65.00 106 LYS A CA 1
ATOM 834 C C . LYS A 1 106 ? -1.116 8.397 -17.806 1.00 65.00 106 LYS A C 1
ATOM 836 O O . LYS A 1 106 ? -0.830 8.147 -18.971 1.00 65.00 106 LYS A O 1
ATOM 841 N N . ARG A 1 107 ? -1.448 9.631 -17.405 1.00 64.75 107 ARG A N 1
ATOM 842 C CA . ARG A 1 107 ? -1.441 10.806 -18.299 1.00 64.75 107 ARG A CA 1
ATOM 843 C C . ARG A 1 107 ? -0.051 11.424 -18.478 1.00 64.75 107 ARG A C 1
ATOM 845 O O . ARG A 1 107 ? 0.231 11.941 -19.551 1.00 64.75 107 ARG A O 1
ATOM 852 N N . LEU A 1 108 ? 0.798 11.376 -17.452 1.00 58.84 108 LEU A N 1
ATOM 853 C CA . LEU A 1 108 ? 2.156 11.932 -17.470 1.00 58.84 108 LEU A CA 1
ATOM 854 C C . LEU A 1 108 ? 3.211 10.962 -18.015 1.00 58.84 108 LEU A C 1
ATOM 856 O O . LEU A 1 108 ? 4.259 11.423 -18.449 1.00 58.84 108 LEU A O 1
ATOM 860 N N . GLY A 1 109 ? 2.924 9.657 -18.088 1.00 52.22 109 GLY A N 1
ATOM 861 C CA . GLY A 1 109 ? 3.757 8.664 -18.788 1.00 52.22 109 GLY A CA 1
ATOM 862 C C . GLY A 1 109 ? 3.844 8.857 -20.311 1.00 52.22 109 GLY A C 1
ATOM 863 O O . GLY A 1 109 ? 4.414 8.023 -20.999 1.00 52.22 109 GLY A O 1
ATOM 864 N N . PHE A 1 110 ? 3.262 9.938 -20.841 1.00 49.84 110 PHE A N 1
ATOM 865 C CA . PHE A 1 110 ? 3.404 10.377 -22.232 1.00 49.84 110 PHE A CA 1
ATOM 866 C C . PHE A 1 110 ? 4.605 11.320 -22.443 1.00 49.84 110 PHE A C 1
ATOM 868 O O . PHE A 1 110 ? 4.889 11.716 -23.573 1.00 49.84 110 PHE A O 1
ATOM 875 N N . LEU A 1 111 ? 5.284 11.729 -21.365 1.00 54.12 111 LEU A N 1
ATOM 876 C CA . LEU A 1 111 ? 6.515 12.513 -21.440 1.00 54.12 111 LEU A CA 1
ATOM 877 C C . LEU A 1 111 ? 7.704 11.584 -21.728 1.00 54.12 111 LEU A C 1
ATOM 879 O O . LEU A 1 111 ? 7.796 10.522 -21.116 1.00 54.12 111 LEU A O 1
ATOM 883 N N . PRO A 1 112 ? 8.620 11.970 -22.632 1.00 47.34 112 PRO A N 1
ATOM 884 C CA . PRO A 1 112 ? 9.804 11.178 -22.908 1.00 47.34 112 PRO A CA 1
ATOM 885 C C . PRO A 1 112 ? 10.726 11.202 -21.681 1.00 47.34 112 PRO A C 1
ATOM 887 O O . PRO A 1 112 ? 10.882 12.247 -21.044 1.00 47.34 112 PRO A O 1
ATOM 890 N N . TYR A 1 113 ? 11.369 10.063 -21.411 1.00 51.94 113 TYR A N 1
ATOM 891 C CA . TYR A 1 113 ? 12.348 9.826 -20.346 1.00 51.94 113 TYR A CA 1
ATOM 892 C C . TYR A 1 113 ? 11.732 9.637 -18.946 1.00 51.94 113 TYR A C 1
ATOM 894 O O . TYR A 1 113 ? 10.853 10.387 -18.527 1.00 51.94 113 TYR A O 1
ATOM 902 N N . ASP A 1 114 ? 12.285 8.685 -18.184 1.00 57.91 114 ASP A N 1
ATOM 903 C CA . ASP A 1 114 ? 11.961 8.261 -16.801 1.00 57.91 114 ASP A CA 1
ATOM 904 C C . ASP A 1 114 ? 11.710 9.373 -15.752 1.00 57.91 114 ASP A C 1
ATOM 906 O O . ASP A 1 114 ? 11.306 9.126 -14.611 1.00 57.91 114 ASP A O 1
ATOM 910 N N . LEU A 1 115 ? 11.949 10.626 -16.132 1.00 60.22 115 LEU A N 1
ATOM 911 C CA . LEU A 1 115 ? 11.662 11.841 -15.388 1.00 60.22 115 LEU A CA 1
ATOM 912 C C . LEU A 1 115 ? 10.185 11.963 -14.993 1.00 60.22 115 LEU A C 1
ATOM 914 O O . LEU A 1 115 ? 9.896 12.449 -13.901 1.00 60.22 115 LEU A O 1
ATOM 918 N N . GLY A 1 116 ? 9.255 11.519 -15.847 1.00 64.75 116 GLY A N 1
ATOM 919 C CA . GLY A 1 116 ? 7.817 11.587 -15.563 1.00 64.75 116 GLY A CA 1
ATOM 920 C C . GLY A 1 116 ? 7.434 10.812 -14.299 1.00 64.75 116 GLY A C 1
ATOM 921 O O . GLY A 1 116 ? 6.640 11.286 -13.482 1.00 64.75 116 GLY A O 1
ATOM 922 N N . PHE A 1 117 ? 8.066 9.658 -14.079 1.00 66.38 117 PHE A N 1
ATOM 923 C CA . PHE A 1 117 ? 7.840 8.823 -12.902 1.00 66.38 117 PHE A CA 1
ATOM 924 C C . PHE A 1 117 ? 8.446 9.446 -11.637 1.00 66.38 117 PHE A C 1
ATOM 926 O O . PHE A 1 117 ? 7.771 9.569 -10.612 1.00 66.38 117 PHE A O 1
ATOM 933 N N . ILE A 1 118 ? 9.697 9.913 -11.723 1.00 71.62 118 ILE A N 1
ATOM 934 C CA . ILE A 1 118 ? 10.414 10.530 -10.597 1.00 71.62 118 ILE A CA 1
ATOM 935 C C . ILE A 1 118 ? 9.730 11.829 -10.157 1.00 71.62 118 ILE A C 1
ATOM 937 O O . ILE A 1 118 ? 9.498 12.028 -8.965 1.00 71.62 118 ILE A O 1
ATOM 941 N N . LEU A 1 119 ? 9.358 12.700 -11.100 1.00 72.94 119 LEU A N 1
ATOM 942 C CA . LEU A 1 119 ? 8.711 13.977 -10.799 1.00 72.94 119 LEU A CA 1
ATOM 943 C C . LEU A 1 119 ? 7.356 13.760 -10.117 1.00 72.94 119 LEU A C 1
ATOM 945 O O . LEU A 1 119 ? 7.054 14.408 -9.116 1.00 72.94 119 LEU A O 1
ATOM 949 N N . THR A 1 120 ? 6.569 12.801 -10.611 1.00 72.31 120 THR A N 1
ATOM 950 C CA . THR A 1 120 ? 5.268 12.460 -10.020 1.00 72.31 120 THR A CA 1
ATOM 951 C C . THR A 1 120 ? 5.433 11.899 -8.603 1.00 72.31 120 THR A C 1
ATOM 953 O O . THR A 1 120 ? 4.691 12.289 -7.700 1.00 72.31 120 THR A O 1
ATOM 956 N N . GLY A 1 121 ? 6.453 11.063 -8.371 1.00 73.00 121 GLY A N 1
ATOM 957 C CA . GLY A 1 121 ? 6.805 10.559 -7.040 1.00 73.00 121 GLY A CA 1
ATOM 958 C C . GLY A 1 121 ? 7.252 11.657 -6.067 1.00 73.00 121 GLY A C 1
ATOM 959 O O . GLY A 1 121 ? 6.815 11.673 -4.916 1.00 73.00 121 GLY A O 1
ATOM 960 N N . ILE A 1 122 ? 8.066 12.614 -6.528 1.00 79.75 122 ILE A N 1
ATOM 961 C CA . ILE A 1 122 ? 8.512 13.765 -5.725 1.00 79.75 122 ILE A CA 1
ATOM 962 C C . ILE A 1 122 ? 7.321 14.655 -5.358 1.00 79.75 122 ILE A C 1
ATOM 964 O O . ILE A 1 122 ? 7.165 15.010 -4.191 1.00 79.75 122 ILE A O 1
ATOM 968 N N . ILE A 1 123 ? 6.454 14.980 -6.324 1.00 81.38 123 ILE A N 1
ATOM 969 C CA . ILE A 1 123 ? 5.247 15.786 -6.091 1.00 81.38 123 ILE A CA 1
ATOM 970 C C . ILE A 1 123 ? 4.331 15.089 -5.079 1.00 81.38 123 ILE A C 1
ATOM 972 O O . ILE A 1 123 ? 3.829 15.733 -4.160 1.00 81.38 123 ILE A O 1
ATOM 976 N N . PHE A 1 124 ? 4.155 13.772 -5.192 1.00 76.44 124 PHE A N 1
ATOM 977 C CA . PHE A 1 124 ? 3.365 13.002 -4.236 1.00 76.44 124 PHE A CA 1
ATOM 978 C C . PHE A 1 124 ? 3.945 13.038 -2.826 1.00 76.44 124 PHE A C 1
ATOM 980 O O . PHE A 1 124 ? 3.227 13.364 -1.882 1.00 76.44 124 PHE A O 1
ATOM 987 N N . MET A 1 125 ? 5.243 12.762 -2.677 1.00 79.00 125 MET A N 1
ATOM 988 C CA . MET A 1 125 ? 5.910 12.841 -1.378 1.00 79.00 125 MET A CA 1
ATOM 989 C C . MET A 1 125 ? 5.822 14.243 -0.777 1.00 79.00 125 MET A C 1
ATOM 991 O O . MET A 1 125 ? 5.606 14.381 0.425 1.00 79.00 125 MET A O 1
ATOM 995 N N . PHE A 1 126 ? 5.911 15.280 -1.606 1.00 81.12 126 PHE A N 1
ATOM 996 C CA . PHE A 1 126 ? 5.763 16.662 -1.169 1.00 81.12 126 PHE A CA 1
ATOM 997 C C . PHE A 1 126 ? 4.343 16.958 -0.663 1.00 81.12 126 PHE A C 1
ATOM 999 O O . PHE A 1 126 ? 4.182 17.536 0.411 1.00 81.12 126 PHE A O 1
ATOM 1006 N N . ILE A 1 127 ? 3.309 16.504 -1.383 1.00 79.94 127 ILE A N 1
ATOM 1007 C CA . ILE A 1 127 ? 1.905 16.628 -0.961 1.00 79.94 127 ILE A CA 1
ATOM 1008 C C . ILE A 1 127 ? 1.674 15.881 0.359 1.00 79.94 127 ILE A C 1
ATOM 1010 O O . ILE A 1 127 ? 1.064 16.437 1.270 1.00 79.94 127 ILE A O 1
ATOM 1014 N N . LEU A 1 128 ? 2.190 14.655 0.502 1.00 75.69 128 LEU A N 1
ATOM 1015 C CA . LEU A 1 128 ? 2.054 13.879 1.737 1.00 75.69 128 LEU A CA 1
ATOM 1016 C C . LEU A 1 128 ? 2.727 14.569 2.927 1.00 75.69 128 LEU A C 1
ATOM 1018 O O . LEU A 1 128 ? 2.117 14.694 3.984 1.00 75.69 128 LEU A O 1
ATOM 1022 N N . GLN A 1 129 ? 3.958 15.054 2.767 1.00 77.50 129 GLN A N 1
ATOM 1023 C CA . GLN A 1 129 ? 4.678 15.740 3.843 1.00 77.50 129 GLN A CA 1
ATOM 1024 C C . GLN A 1 129 ? 4.010 17.066 4.224 1.00 77.50 129 GLN A C 1
ATOM 1026 O O . GLN A 1 129 ? 3.945 17.414 5.407 1.00 77.50 129 GLN A O 1
ATOM 1031 N N . TRP A 1 130 ? 3.449 17.775 3.242 1.00 77.69 130 TRP A N 1
ATOM 1032 C CA . TRP A 1 130 ? 2.645 18.969 3.478 1.00 77.69 130 TRP A CA 1
ATOM 1033 C C . TRP A 1 130 ? 1.377 18.650 4.282 1.00 77.69 130 TRP A C 1
ATOM 1035 O O . TRP A 1 130 ? 1.073 19.345 5.253 1.00 77.69 130 TRP A O 1
ATOM 1045 N N . LEU A 1 131 ? 0.663 17.574 3.928 1.00 74.31 131 LEU A N 1
ATOM 1046 C CA . LEU A 1 131 ? -0.515 17.090 4.660 1.00 74.31 131 LEU A CA 1
ATOM 1047 C C . LEU A 1 131 ? -0.169 16.598 6.075 1.00 74.31 131 LEU A C 1
ATOM 1049 O O . LEU A 1 131 ? -0.954 16.802 6.998 1.00 74.31 131 LEU A O 1
ATOM 1053 N N . CYS A 1 132 ? 1.023 16.029 6.271 1.00 72.50 132 CYS A N 1
ATOM 1054 C CA . CYS A 1 132 ? 1.572 15.679 7.586 1.00 72.50 132 CYS A CA 1
ATOM 1055 C C . CYS A 1 132 ? 1.982 16.905 8.430 1.00 72.50 132 CYS A C 1
ATOM 1057 O O . CYS A 1 132 ? 2.407 16.743 9.572 1.00 72.50 132 CYS A O 1
ATOM 1059 N N . GLY A 1 133 ? 1.867 18.130 7.902 1.00 71.75 133 GLY A N 1
ATOM 1060 C CA . GLY A 1 133 ? 2.163 19.367 8.629 1.00 71.75 133 GLY A CA 1
ATOM 1061 C C . GLY A 1 133 ? 3.644 19.756 8.654 1.00 71.75 133 GLY A C 1
ATOM 1062 O O . GLY A 1 133 ? 4.029 20.657 9.404 1.00 71.75 133 GLY A O 1
ATOM 1063 N N . GLN A 1 134 ? 4.490 19.128 7.836 1.00 72.19 134 GLN A N 1
ATOM 1064 C CA . GLN A 1 134 ? 5.905 19.469 7.754 1.00 72.19 134 GLN A CA 1
ATOM 1065 C C . GLN A 1 134 ? 6.088 20.781 6.976 1.00 72.19 134 GLN A C 1
ATOM 1067 O O . GLN A 1 134 ? 5.861 20.849 5.775 1.00 72.19 134 GLN A O 1
ATOM 1072 N N . ARG A 1 135 ? 6.486 21.853 7.674 1.00 75.31 135 ARG A N 1
ATOM 1073 C CA . ARG A 1 135 ? 6.606 23.221 7.116 1.00 75.31 135 ARG A CA 1
ATOM 1074 C C . ARG A 1 135 ? 8.049 23.643 6.808 1.00 75.31 135 ARG A C 1
ATOM 1076 O O . ARG A 1 135 ? 8.271 24.738 6.302 1.00 75.31 135 ARG A O 1
ATOM 1083 N N . LYS A 1 136 ? 9.043 22.814 7.151 1.00 79.31 136 LYS A N 1
ATOM 1084 C CA . LYS A 1 136 ? 10.468 23.135 6.973 1.00 79.31 136 LYS A CA 1
ATOM 1085 C C . LYS A 1 136 ? 10.908 22.803 5.536 1.00 79.31 136 LYS A C 1
ATOM 1087 O O . LYS A 1 136 ? 10.965 21.619 5.204 1.00 79.31 136 LYS A O 1
ATOM 1092 N N . PRO A 1 137 ? 11.277 23.797 4.703 1.00 74.62 137 PRO A N 1
ATOM 1093 C CA . PRO A 1 137 ? 11.488 23.602 3.264 1.00 74.62 137 PRO A CA 1
ATOM 1094 C C . PRO A 1 137 ? 12.671 22.682 2.940 1.00 74.62 137 PRO A C 1
ATOM 1096 O O . PRO A 1 137 ? 12.582 21.858 2.037 1.00 74.62 137 PRO A O 1
ATOM 1099 N N . VAL A 1 138 ? 13.754 22.755 3.720 1.00 78.00 138 VAL A N 1
ATOM 1100 C CA . VAL A 1 138 ? 14.941 21.904 3.515 1.00 78.00 138 VAL A CA 1
ATOM 1101 C C . VAL A 1 138 ? 14.620 20.429 3.764 1.00 78.00 138 VAL A C 1
ATOM 1103 O O . VAL A 1 138 ? 15.021 19.566 2.989 1.00 78.00 138 VAL A O 1
ATOM 1106 N N . GLN A 1 139 ? 13.860 20.133 4.821 1.00 75.38 139 GLN A N 1
ATOM 1107 C CA . GLN A 1 139 ? 13.467 18.757 5.121 1.00 75.38 139 GLN A CA 1
ATOM 1108 C C . GLN A 1 139 ? 12.437 18.235 4.116 1.00 75.38 139 GLN A C 1
ATOM 1110 O O . GLN A 1 139 ? 12.521 17.074 3.737 1.00 75.38 139 GLN A O 1
ATOM 1115 N N . LEU A 1 140 ? 11.529 19.094 3.641 1.00 77.81 140 LEU A N 1
ATOM 1116 C CA . LEU A 1 140 ? 10.555 18.735 2.609 1.00 77.81 140 LEU A CA 1
ATOM 1117 C C . LEU A 1 140 ? 11.238 18.245 1.324 1.00 77.81 140 LEU A C 1
ATOM 1119 O O . LEU A 1 140 ? 10.935 17.179 0.798 1.00 77.81 140 LEU A O 1
ATOM 1123 N N . ILE A 1 141 ? 12.212 19.012 0.831 1.00 80.69 141 ILE A N 1
ATOM 1124 C CA . ILE A 1 141 ? 12.926 18.667 -0.403 1.00 80.69 141 ILE A CA 1
ATOM 1125 C C . ILE A 1 141 ? 13.737 17.383 -0.205 1.00 80.69 141 ILE A C 1
ATOM 1127 O O . ILE A 1 141 ? 13.689 16.484 -1.042 1.00 80.69 141 ILE A O 1
ATOM 1131 N N . LEU A 1 142 ? 14.442 17.261 0.921 1.00 82.19 142 LEU A N 1
ATOM 1132 C CA . LEU A 1 142 ? 15.300 16.109 1.179 1.00 82.19 142 LEU A CA 1
ATOM 1133 C C . LEU A 1 142 ? 14.493 14.810 1.325 1.00 82.19 142 LEU A C 1
ATOM 1135 O O . LEU A 1 142 ? 14.844 13.800 0.722 1.00 82.19 142 LEU A O 1
ATOM 1139 N N . VAL A 1 143 ? 13.380 14.837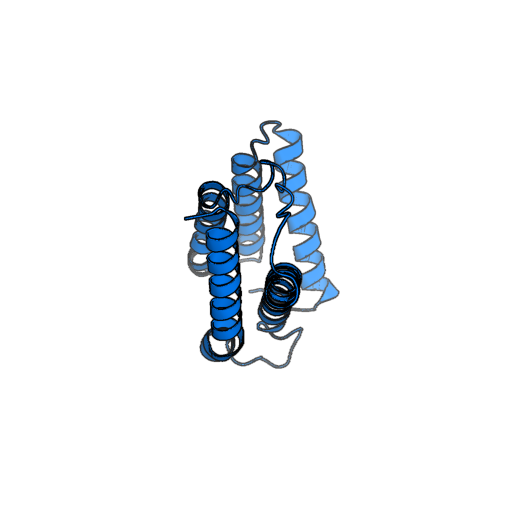 2.064 1.00 79.94 143 VAL A N 1
ATOM 1140 C CA . VAL A 1 143 ? 12.514 13.663 2.260 1.00 79.94 143 VAL A CA 1
ATOM 1141 C C . VAL A 1 143 ? 11.686 13.362 1.007 1.00 79.94 143 VAL A C 1
A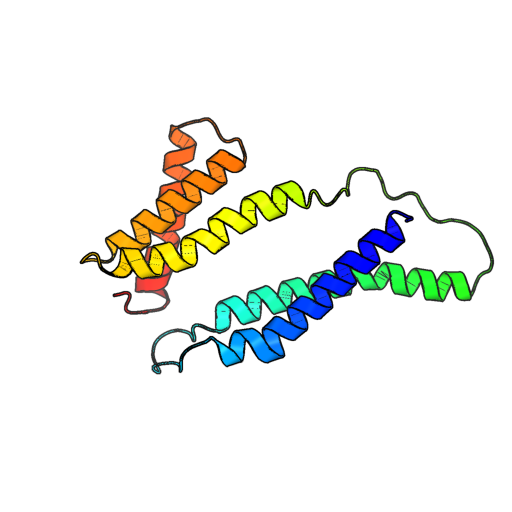TOM 1143 O O . VAL A 1 143 ? 11.264 12.229 0.818 1.00 79.94 143 VAL A O 1
ATOM 1146 N N . ALA A 1 144 ? 11.448 14.325 0.115 1.00 80.50 144 ALA A N 1
ATOM 1147 C CA . ALA A 1 144 ? 10.794 14.039 -1.161 1.00 80.50 144 ALA A CA 1
ATOM 1148 C C . ALA A 1 144 ? 11.752 13.417 -2.188 1.00 80.50 144 ALA A C 1
ATOM 1150 O O . ALA A 1 144 ? 11.386 12.465 -2.869 1.00 80.50 144 ALA A O 1
ATOM 1151 N N . VAL A 1 145 ? 12.984 13.919 -2.291 1.00 82.31 145 VAL A N 1
ATOM 1152 C CA . VAL A 1 145 ? 13.932 13.497 -3.333 1.00 82.31 145 VAL A CA 1
ATOM 1153 C C . VAL A 1 145 ? 14.659 12.206 -2.960 1.00 82.31 145 VAL A C 1
ATOM 1155 O O . VAL A 1 145 ? 14.793 11.313 -3.793 1.00 82.31 145 VAL A O 1
ATOM 1158 N N . LEU A 1 146 ? 15.122 12.084 -1.715 1.00 83.75 146 LEU A N 1
ATOM 1159 C CA . LEU A 1 146 ? 16.031 11.009 -1.308 1.00 83.75 146 LEU A CA 1
ATOM 1160 C C . LEU A 1 146 ? 15.348 9.623 -1.313 1.00 83.75 146 LEU A C 1
ATOM 1162 O O . LEU A 1 146 ? 15.887 8.710 -1.939 1.00 83.75 146 LEU A O 1
ATOM 1166 N N . PRO A 1 147 ? 14.145 9.435 -0.730 1.00 82.06 147 PRO A N 1
ATOM 1167 C CA . PRO A 1 147 ? 13.435 8.156 -0.773 1.00 82.06 147 PRO A CA 1
ATOM 1168 C C . PRO A 1 147 ? 12.957 7.794 -2.179 1.00 82.06 147 PRO A C 1
ATOM 1170 O O . PRO A 1 147 ? 13.073 6.640 -2.581 1.00 82.06 147 PRO A O 1
ATOM 1173 N N . VAL A 1 148 ? 12.454 8.770 -2.945 1.00 81.50 148 VAL A N 1
ATOM 1174 C CA . VAL A 1 148 ? 11.987 8.536 -4.321 1.00 81.50 148 VAL A CA 1
ATOM 1175 C C . VAL A 1 148 ? 13.157 8.129 -5.216 1.00 81.50 148 VAL A C 1
ATOM 1177 O O . VAL A 1 148 ? 13.041 7.163 -5.965 1.00 81.50 148 VAL A O 1
ATOM 1180 N N . GLY A 1 149 ? 14.305 8.798 -5.084 1.00 80.56 149 GLY A N 1
ATOM 1181 C CA . GLY A 1 149 ? 15.533 8.438 -5.789 1.00 80.56 149 GLY A CA 1
ATOM 1182 C C . GLY A 1 149 ? 16.045 7.048 -5.411 1.00 80.56 149 GLY A C 1
ATOM 1183 O O . GLY A 1 149 ? 16.365 6.258 -6.296 1.00 80.56 149 GLY A O 1
ATOM 1184 N N . LEU A 1 150 ? 16.064 6.710 -4.116 1.00 83.81 150 LEU A N 1
ATOM 1185 C CA . LEU A 1 150 ? 16.458 5.376 -3.647 1.00 83.81 150 LEU A CA 1
ATOM 1186 C C . LEU A 1 150 ? 15.558 4.275 -4.213 1.00 83.81 150 LEU A C 1
ATOM 1188 O O . LEU A 1 150 ? 16.061 3.272 -4.713 1.00 83.81 150 LEU A O 1
ATOM 1192 N N . ILE A 1 151 ? 14.238 4.468 -4.161 1.00 78.75 151 ILE A N 1
ATOM 1193 C CA . ILE A 1 151 ? 13.270 3.505 -4.698 1.00 78.75 151 ILE A CA 1
ATOM 1194 C C . ILE A 1 151 ? 13.434 3.375 -6.213 1.00 78.75 151 ILE A C 1
ATOM 1196 O O . ILE A 1 151 ? 13.450 2.261 -6.725 1.00 78.75 151 ILE A O 1
ATOM 1200 N N . TYR A 1 152 ? 13.618 4.483 -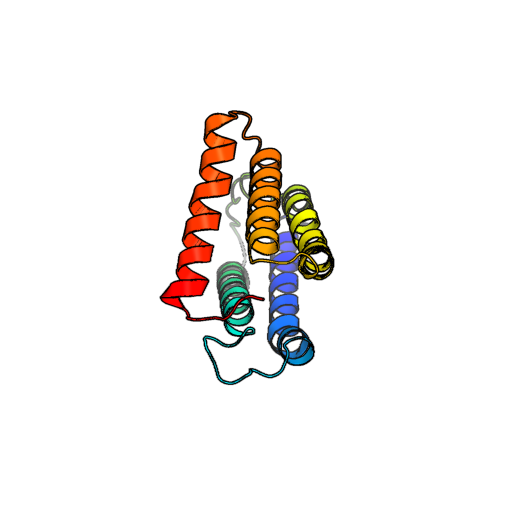6.932 1.00 75.56 152 TYR A N 1
ATOM 1201 C CA . TYR A 1 152 ? 13.862 4.458 -8.373 1.00 75.56 152 TYR A CA 1
ATOM 1202 C C . TYR A 1 152 ? 15.118 3.650 -8.728 1.00 75.56 152 TYR A C 1
ATOM 1204 O O . TYR A 1 152 ? 15.069 2.775 -9.593 1.00 75.56 152 TYR A O 1
ATOM 1212 N N . VAL A 1 153 ? 16.226 3.882 -8.017 1.00 78.69 153 VAL A N 1
ATOM 1213 C CA . VAL A 1 153 ? 17.469 3.119 -8.194 1.00 78.69 153 VAL A CA 1
ATOM 1214 C C . VAL A 1 153 ? 17.247 1.641 -7.870 1.00 78.69 153 VAL A C 1
ATOM 1216 O O . VAL A 1 153 ? 17.676 0.783 -8.636 1.00 78.69 153 VAL A O 1
ATOM 1219 N N . ALA A 1 154 ? 16.534 1.325 -6.789 1.00 79.00 154 ALA A N 1
ATOM 1220 C CA . ALA A 1 154 ? 16.235 -0.052 -6.408 1.00 79.00 154 ALA A CA 1
ATOM 1221 C C . ALA A 1 154 ? 15.355 -0.776 -7.441 1.00 79.00 154 ALA A C 1
ATOM 1223 O O . ALA A 1 154 ? 15.607 -1.937 -7.751 1.00 79.00 154 ALA A O 1
ATOM 1224 N N . ILE A 1 155 ? 14.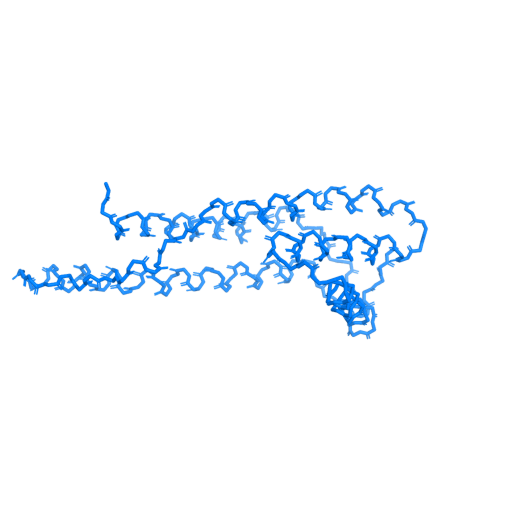354 -0.110 -8.021 1.00 71.69 155 ILE A N 1
ATOM 1225 C CA . ILE A 1 155 ? 13.491 -0.713 -9.046 1.00 71.69 155 ILE A CA 1
ATOM 1226 C C . ILE A 1 155 ? 14.268 -0.903 -10.351 1.00 71.69 155 ILE A C 1
ATOM 1228 O O . ILE A 1 155 ? 14.206 -1.976 -10.950 1.00 71.69 155 ILE A O 1
ATOM 1232 N N . ARG A 1 156 ? 15.036 0.109 -10.773 1.00 70.38 156 ARG A N 1
ATOM 1233 C CA . ARG A 1 156 ? 15.756 0.065 -12.048 1.00 70.38 156 ARG A CA 1
ATOM 1234 C C . ARG A 1 156 ? 16.955 -0.876 -12.022 1.00 70.38 156 ARG A C 1
ATOM 1236 O O . ARG A 1 156 ? 17.117 -1.683 -12.929 1.00 70.38 156 ARG A O 1
ATOM 1243 N N . TYR A 1 157 ? 17.793 -0.770 -10.994 1.00 72.50 157 TYR A N 1
ATOM 1244 C CA . TYR A 1 157 ? 19.045 -1.524 -10.898 1.00 72.50 157 TYR A CA 1
ATOM 1245 C C . TYR A 1 157 ? 18.925 -2.779 -10.030 1.00 72.50 157 TYR A C 1
ATOM 1247 O O . TYR A 1 157 ? 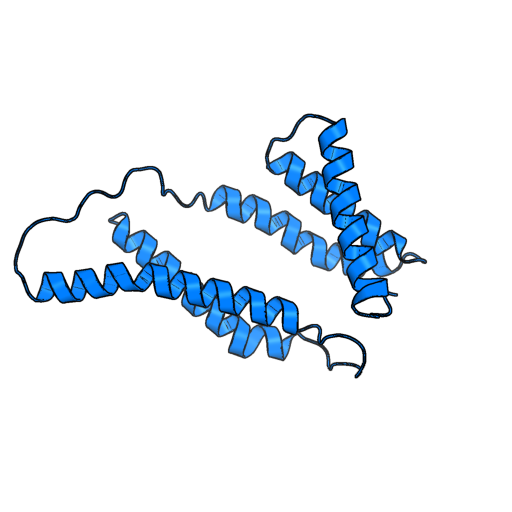19.649 -3.739 -10.266 1.00 72.50 157 TYR A O 1
ATOM 1255 N N . GLY A 1 158 ? 18.024 -2.795 -9.043 1.00 67.31 158 GLY A N 1
ATOM 1256 C CA . GLY A 1 158 ? 17.823 -3.952 -8.163 1.00 67.31 158 GLY A CA 1
ATOM 1257 C C . GLY A 1 158 ? 16.810 -4.965 -8.698 1.00 67.31 158 GLY A C 1
ATOM 1258 O O . GLY A 1 158 ? 17.048 -6.164 -8.615 1.00 67.31 158 GLY A O 1
ATOM 1259 N N . LEU A 1 159 ? 15.692 -4.501 -9.266 1.00 63.09 159 LEU A N 1
ATOM 1260 C CA . LEU A 1 159 ? 14.628 -5.368 -9.801 1.00 63.09 159 LEU A CA 1
ATOM 1261 C C . LEU A 1 159 ? 14.674 -5.518 -11.328 1.00 63.09 159 LEU A C 1
ATOM 1263 O O . LEU A 1 159 ? 13.894 -6.284 -11.893 1.00 63.09 159 LEU A O 1
ATOM 1267 N N . GLY A 1 160 ? 15.576 -4.789 -11.989 1.00 59.75 160 GLY A N 1
ATOM 1268 C CA . GLY A 1 160 ? 15.814 -4.855 -13.427 1.00 59.75 160 GLY A CA 1
ATOM 1269 C C . GLY A 1 160 ? 14.658 -4.361 -14.292 1.00 59.75 160 GLY A C 1
ATOM 1270 O O . GLY A 1 160 ? 14.777 -4.449 -15.504 1.00 59.75 160 GLY A O 1
ATOM 1271 N N . VAL A 1 161 ? 13.560 -3.851 -13.723 1.00 61.66 161 VAL A N 1
ATOM 1272 C CA . VAL A 1 161 ? 12.329 -3.527 -14.462 1.00 61.66 161 VAL A CA 1
ATOM 1273 C C . VAL A 1 161 ? 12.604 -2.404 -15.478 1.00 61.66 161 VAL A C 1
ATOM 1275 O O . VAL A 1 161 ? 13.065 -1.333 -15.070 1.00 61.66 161 VAL A O 1
ATOM 1278 N N . PRO A 1 162 ? 12.315 -2.600 -16.781 1.00 56.59 162 PRO A N 1
ATOM 1279 C CA . PRO A 1 162 ? 12.442 -1.553 -17.775 1.00 56.59 162 PRO A CA 1
ATOM 1280 C C . PRO A 1 162 ? 11.232 -0.637 -17.602 1.00 56.59 162 PRO A C 1
ATOM 1282 O O . PRO A 1 162 ? 10.103 -0.995 -17.939 1.00 56.59 162 PRO A O 1
ATOM 1285 N N . MET A 1 163 ? 11.463 0.513 -16.981 1.00 59.31 163 MET A N 1
ATOM 1286 C CA . MET A 1 163 ? 10.474 1.581 -16.918 1.00 59.31 163 MET A CA 1
ATOM 1287 C C . MET A 1 163 ? 10.453 2.292 -18.287 1.00 59.31 163 MET A C 1
ATOM 1289 O O . MET A 1 163 ? 11.529 2.472 -18.865 1.00 59.31 163 MET A O 1
ATOM 1293 N N . PRO A 1 164 ? 9.269 2.594 -18.854 1.00 50.78 164 PRO A N 1
ATOM 1294 C CA . PRO A 1 164 ? 9.157 3.410 -20.062 1.00 50.78 164 PRO A CA 1
ATOM 1295 C C . PRO A 1 164 ? 9.559 4.870 -19.811 1.00 50.78 164 PRO A C 1
ATOM 1297 O O . PRO A 1 164 ? 9.308 5.371 -18.687 1.00 50.78 164 PRO A O 1
#

Radius of gyration: 20.95 Å; chains: 1; bounding box: 42×42×58 Å

Foldseek 3Di:
DPPLVVLLVVLVVLLVVLCCCQVPVLVPPQDDDPPAFDGPSPVVNVVSVVSNVVSVVVVVVVVVVVVVCVVDPDDDDDDDDPPPDPPVVLVVVLVVLVVVLVVVLVVQLVDPDPVSVLVSQLVSQLSVCVSVVPPDVVVSNCRSNVVSVVVVCCVCVVRVDDDD

Secondary structure (DSSP, 8-state):
--HHHHHHHHHHHHHHHHHHIIIIIHHHHSPPP-SSSS-TTHHHHHHHHHHHHHHHHHHHHHHHHHHHHTTS-S-------TT----HHHHHHHHHHHHHHHHHHHHHTTSSSTHHHHHHHHHHHHHHHHHTT---HHHHHHHHHHHHHHHHHIIIIIS-----